Protein AF-A0A8T7HSD4-F1 (afdb_monomer_lite)

Sequence (105 aa):
MKTTTIILLATLVLLASCASKIPTDQAPPGEYATCSSDSDCIPQPGCHPVNCINSRFADRFKAPDACTMEYRCNAAYSAEDCMCQAGKCINRKTIEGDPSCEPTK

Secondary structure (DSSP, 8-state):
--SHHHHHHHHHHTTS-------TTS--TTGGGB-SSGGGEEEPSSSS---EEEGGGGGGS---S---S---TT---SGGGEEEETTEEEETHHHH--GGGS---

Structure (mmCIF, N/CA/C/O backbone):
data_AF-A0A8T7HSD4-F1
#
_entry.id   AF-A0A8T7HSD4-F1
#
loop_
_atom_site.group_PDB
_atom_site.id
_atom_site.type_symbol
_atom_site.label_atom_id
_atom_site.label_alt_id
_atom_site.label_comp_id
_atom_site.label_asym_id
_atom_site.label_entity_id
_atom_site.label_seq_id
_atom_site.pdbx_PDB_ins_code
_atom_site.Cartn_x
_atom_site.Cartn_y
_atom_site.Cartn_z
_atom_site.occupancy
_atom_site.B_iso_or_equiv
_atom_site.auth_seq_id
_atom_site.auth_comp_id
_atom_site.auth_asym_id
_atom_site.auth_atom_id
_atom_site.pdbx_PDB_model_num
ATOM 1 N N . MET A 1 1 ? -68.919 10.028 18.616 1.00 51.16 1 MET A N 1
ATOM 2 C CA . MET A 1 1 ? -67.577 10.656 18.553 1.00 51.16 1 MET A CA 1
ATOM 3 C C . MET A 1 1 ? -66.489 9.631 18.905 1.00 51.16 1 MET A C 1
ATOM 5 O O . MET A 1 1 ? -65.887 9.727 19.962 1.00 51.16 1 MET A O 1
ATOM 9 N N . LYS A 1 2 ? -66.285 8.591 18.081 1.00 54.12 2 LYS A N 1
ATOM 10 C CA . LYS A 1 2 ? -65.294 7.514 18.344 1.00 54.12 2 LYS A CA 1
ATOM 11 C C . LYS A 1 2 ? -64.536 7.047 17.092 1.00 54.12 2 LYS A C 1
ATOM 13 O O . LYS A 1 2 ? -63.552 6.333 17.203 1.00 54.12 2 LYS A O 1
ATOM 18 N N . THR A 1 3 ? -64.973 7.465 15.907 1.00 52.81 3 THR A N 1
ATOM 19 C CA . THR A 1 3 ? -64.422 7.042 14.614 1.00 52.81 3 THR A CA 1
ATOM 20 C C . THR A 1 3 ? -63.235 7.888 14.151 1.00 52.81 3 THR A C 1
ATOM 22 O O . THR A 1 3 ? -62.395 7.393 13.410 1.00 52.81 3 THR A O 1
ATOM 25 N N . THR A 1 4 ? -63.101 9.129 14.625 1.00 52.19 4 THR A N 1
ATOM 26 C CA . THR A 1 4 ? -62.036 10.047 14.184 1.00 52.19 4 THR A CA 1
ATOM 27 C C . THR A 1 4 ? -60.654 9.687 14.745 1.00 52.19 4 THR A C 1
ATOM 29 O O . THR A 1 4 ? -59.644 9.942 14.100 1.00 52.19 4 THR A O 1
ATOM 32 N N . THR A 1 5 ? -60.586 9.043 15.915 1.00 52.84 5 THR A N 1
ATOM 33 C CA . THR A 1 5 ? -59.318 8.700 16.589 1.00 52.84 5 THR A CA 1
ATOM 34 C C . THR A 1 5 ? -58.608 7.499 15.953 1.00 52.84 5 THR A C 1
ATOM 36 O O . THR A 1 5 ? -57.386 7.411 15.999 1.00 52.84 5 THR A O 1
ATOM 39 N N . ILE A 1 6 ? -59.353 6.589 15.316 1.00 52.84 6 ILE A N 1
ATOM 40 C CA . ILE A 1 6 ? -58.796 5.359 14.725 1.00 52.84 6 ILE A CA 1
ATOM 41 C C . ILE A 1 6 ? -58.061 5.663 13.408 1.00 52.84 6 ILE A C 1
ATOM 43 O O . ILE A 1 6 ? -57.038 5.050 13.111 1.00 52.84 6 ILE A O 1
ATOM 47 N N . ILE A 1 7 ? -58.531 6.662 12.653 1.00 52.75 7 ILE A N 1
ATOM 48 C CA . ILE A 1 7 ? -57.938 7.049 11.364 1.00 52.75 7 ILE A CA 1
ATOM 49 C C . ILE A 1 7 ? -56.563 7.711 11.568 1.00 52.75 7 ILE A C 1
ATOM 51 O O . ILE A 1 7 ? -55.644 7.439 10.800 1.00 52.75 7 ILE A O 1
ATOM 55 N N . LEU A 1 8 ? -56.381 8.493 12.644 1.00 51.41 8 LEU A N 1
ATOM 56 C CA . LEU A 1 8 ? -55.097 9.142 12.950 1.00 51.41 8 LEU A CA 1
ATOM 57 C C . LEU A 1 8 ? -53.986 8.147 13.335 1.00 51.41 8 LEU A C 1
ATOM 59 O O . LEU A 1 8 ? -52.822 8.373 13.003 1.00 51.41 8 LEU A O 1
ATOM 63 N N . LEU A 1 9 ? -54.323 7.041 14.011 1.00 51.28 9 LEU A N 1
ATOM 64 C CA . LEU A 1 9 ? -53.331 6.017 14.365 1.00 51.28 9 LEU A CA 1
ATOM 65 C C . LEU A 1 9 ? -52.885 5.197 13.148 1.00 51.28 9 LEU A C 1
ATOM 67 O O . LEU A 1 9 ? -51.704 4.873 13.040 1.00 51.28 9 LEU A O 1
ATOM 71 N N . ALA A 1 10 ? -53.791 4.903 12.212 1.00 51.72 10 ALA A N 1
ATOM 72 C CA . ALA A 1 10 ? -53.451 4.146 11.007 1.00 51.72 10 ALA A CA 1
ATOM 73 C C . ALA A 1 10 ? -52.464 4.908 10.102 1.00 51.72 10 ALA A C 1
ATOM 75 O O . ALA A 1 10 ? -51.558 4.306 9.530 1.00 51.72 10 ALA A O 1
ATOM 76 N N . THR A 1 11 ? -52.572 6.238 10.028 1.00 52.22 11 THR A N 1
ATOM 77 C CA . THR A 1 11 ? -51.653 7.075 9.239 1.00 52.22 11 THR A CA 1
ATOM 78 C C . THR A 1 11 ? -50.250 7.196 9.840 1.00 52.22 11 THR A C 1
ATOM 80 O O . THR A 1 11 ? -49.293 7.402 9.098 1.00 52.22 11 THR A O 1
ATOM 83 N N . LEU A 1 12 ? -50.093 7.028 11.159 1.00 50.59 12 LEU A N 1
ATOM 84 C CA . LEU A 1 12 ? -48.792 7.155 11.829 1.00 50.59 12 LEU A CA 1
ATOM 85 C C . LEU A 1 12 ? -47.911 5.899 11.673 1.00 50.59 12 LEU A C 1
ATOM 87 O O . LEU A 1 12 ? -46.689 5.997 11.712 1.00 50.59 12 LEU A O 1
ATOM 91 N N . VAL A 1 13 ? -48.518 4.725 11.466 1.00 52.81 13 VAL A N 1
ATOM 92 C CA . VAL A 1 13 ? -47.803 3.437 11.342 1.00 52.81 13 VAL A CA 1
ATOM 93 C C . VAL A 1 13 ? -47.250 3.210 9.924 1.00 52.81 13 VAL A C 1
ATOM 95 O O . VAL A 1 13 ? -46.242 2.530 9.757 1.00 52.81 13 VAL A O 1
ATOM 98 N N . LEU A 1 14 ? -47.845 3.829 8.899 1.00 49.75 14 LEU A N 1
ATOM 99 C CA . LEU A 1 14 ? -47.443 3.674 7.490 1.00 49.75 14 LEU A CA 1
ATOM 100 C C . LEU A 1 14 ? -46.206 4.496 7.074 1.00 49.75 14 LEU A C 1
ATOM 102 O O . LEU A 1 14 ? -45.666 4.270 5.995 1.00 49.75 14 LEU A O 1
ATOM 106 N N . LEU A 1 15 ? -45.720 5.415 7.915 1.00 50.97 15 LEU A N 1
ATOM 107 C CA . LEU A 1 15 ? -44.518 6.224 7.644 1.00 50.97 15 LEU A CA 1
ATOM 108 C C . LEU A 1 15 ? -43.209 5.571 8.131 1.00 50.97 15 LEU A C 1
ATOM 110 O O . LEU A 1 15 ? -42.130 6.097 7.871 1.00 50.97 15 LEU A O 1
ATOM 114 N N . ALA A 1 16 ? -43.276 4.423 8.813 1.00 54.88 16 ALA A N 1
ATOM 115 C CA . ALA A 1 16 ? -42.108 3.778 9.420 1.00 54.88 16 ALA A CA 1
ATOM 116 C C . ALA A 1 16 ? -41.370 2.775 8.504 1.00 54.88 16 ALA A C 1
ATOM 118 O O . ALA A 1 16 ? -40.381 2.181 8.926 1.00 54.88 16 ALA A O 1
ATOM 119 N N . SER A 1 17 ? -41.823 2.554 7.265 1.00 57.06 17 SER A N 1
ATOM 120 C CA . SER A 1 17 ? -41.324 1.442 6.430 1.00 57.06 17 SER A CA 1
ATOM 121 C C . SER A 1 17 ? -40.290 1.822 5.366 1.00 57.06 17 SER A C 1
ATOM 123 O O . SER A 1 17 ? -39.795 0.941 4.670 1.00 57.06 17 SER A O 1
ATOM 125 N N . CYS A 1 18 ? -39.900 3.092 5.259 1.00 57.81 18 CYS A N 1
ATOM 126 C CA . CYS A 1 18 ? -38.878 3.531 4.303 1.00 57.81 18 CYS A CA 1
ATOM 127 C C . CYS A 1 18 ? -37.520 3.759 4.983 1.00 57.81 18 CYS A C 1
ATOM 129 O O . CYS A 1 18 ? -36.876 4.782 4.772 1.00 57.81 18 CYS A O 1
ATOM 131 N N . ALA A 1 19 ? -37.062 2.814 5.806 1.00 63.31 19 ALA A N 1
ATOM 132 C CA . ALA A 1 19 ? -35.646 2.739 6.146 1.00 63.31 19 ALA A CA 1
ATOM 133 C C . ALA A 1 19 ? -34.920 2.104 4.953 1.00 63.31 19 ALA A C 1
ATOM 135 O O . ALA A 1 19 ? -34.713 0.890 4.904 1.00 63.31 19 ALA A O 1
ATOM 136 N N . SER A 1 20 ? -34.596 2.922 3.948 1.00 62.31 20 SER A N 1
ATOM 137 C CA . SER A 1 20 ? -33.706 2.524 2.860 1.00 62.31 20 SER A CA 1
ATOM 138 C C . SER A 1 20 ? -32.424 1.981 3.484 1.00 62.31 20 SER A C 1
ATOM 140 O O . SER A 1 20 ? -31.664 2.732 4.094 1.00 62.31 20 SER A O 1
ATOM 142 N N . LYS A 1 21 ? -32.189 0.670 3.367 1.00 55.66 21 LYS A N 1
ATOM 143 C CA . LYS A 1 21 ? -30.874 0.094 3.638 1.00 55.66 21 LYS A CA 1
ATOM 144 C C . LYS A 1 21 ? -29.925 0.735 2.635 1.00 55.66 21 LYS A C 1
ATOM 146 O O . LYS A 1 21 ? -29.915 0.351 1.469 1.00 55.66 21 LYS A O 1
ATOM 151 N N . ILE A 1 22 ? -29.192 1.756 3.071 1.00 57.34 22 ILE A N 1
ATOM 152 C CA . ILE A 1 22 ? -28.051 2.267 2.320 1.00 57.34 22 ILE A CA 1
ATOM 153 C C . ILE A 1 22 ? -27.156 1.043 2.102 1.00 57.34 22 ILE A C 1
ATOM 155 O O . ILE A 1 22 ? -26.858 0.363 3.089 1.00 57.34 22 ILE A O 1
ATOM 159 N N . PRO A 1 23 ? -26.791 0.696 0.857 1.00 52.81 23 PRO A N 1
ATOM 160 C CA . PRO A 1 23 ? -25.820 -0.357 0.618 1.00 52.81 23 PRO A CA 1
ATOM 161 C C . PRO A 1 23 ? -24.574 0.008 1.423 1.00 52.81 23 PRO A C 1
ATOM 163 O O . PRO A 1 23 ? -23.909 0.997 1.126 1.00 52.81 23 PRO A O 1
ATOM 166 N N . THR A 1 24 ? -24.283 -0.744 2.481 1.00 51.75 24 THR A N 1
ATOM 167 C CA . THR A 1 24 ? -23.138 -0.531 3.381 1.00 51.75 24 THR A CA 1
ATOM 168 C C . THR A 1 24 ? -21.816 -0.902 2.706 1.00 51.75 24 THR A C 1
ATOM 170 O O . THR A 1 24 ? -20.872 -1.327 3.362 1.00 51.75 24 THR A O 1
ATOM 173 N N . ASP A 1 25 ? -21.746 -0.785 1.381 1.00 54.38 25 ASP A N 1
ATOM 174 C CA . ASP A 1 25 ? -20.620 -1.247 0.583 1.00 54.38 25 ASP A CA 1
ATOM 175 C C . ASP A 1 25 ? -19.594 -0.154 0.270 1.00 54.38 25 ASP A C 1
ATOM 177 O O . ASP A 1 25 ? -18.620 -0.378 -0.446 1.00 54.38 25 ASP A O 1
ATOM 181 N N . GLN A 1 26 ? -19.756 1.020 0.867 1.00 47.97 26 GLN A N 1
ATOM 182 C CA . GLN A 1 26 ? -18.773 2.088 0.796 1.00 47.97 26 GLN A CA 1
ATOM 183 C C . GLN A 1 26 ? -18.349 2.418 2.221 1.00 47.97 26 GLN A C 1
ATOM 185 O O . GLN A 1 26 ? -19.041 3.153 2.925 1.00 47.97 26 GLN A O 1
ATOM 190 N N . ALA A 1 27 ? -17.232 1.827 2.657 1.00 59.81 27 ALA A N 1
ATOM 191 C CA . ALA A 1 27 ? -16.606 2.227 3.907 1.00 59.81 27 ALA A CA 1
ATOM 192 C C . ALA A 1 27 ? -16.290 3.734 3.818 1.00 59.81 27 ALA A C 1
ATOM 194 O O . ALA A 1 27 ? -15.841 4.196 2.756 1.00 59.81 27 ALA A O 1
ATOM 195 N N . PRO A 1 28 ? -16.558 4.516 4.877 1.00 58.50 28 PRO A N 1
ATOM 196 C CA . PRO A 1 28 ? -16.202 5.920 4.950 1.00 58.50 28 PRO A CA 1
ATOM 197 C C . PRO A 1 28 ? -14.770 6.194 4.460 1.00 58.50 28 PRO A C 1
ATOM 199 O O . PRO A 1 28 ? -13.865 5.387 4.704 1.00 58.50 28 PRO A O 1
ATOM 202 N N . PRO A 1 29 ? -14.530 7.339 3.794 1.00 55.97 29 PRO A N 1
ATOM 203 C CA . PRO A 1 29 ? -13.194 7.737 3.365 1.00 55.97 29 PRO A CA 1
ATOM 204 C C . PRO A 1 29 ? -12.210 7.684 4.544 1.00 55.97 29 PRO A C 1
ATOM 206 O O . PRO A 1 29 ? -12.319 8.466 5.486 1.00 55.97 29 PRO A O 1
ATOM 209 N N . GLY A 1 30 ? -11.262 6.744 4.501 1.00 67.94 30 GLY A N 1
ATOM 210 C CA . GLY A 1 30 ? -10.236 6.551 5.534 1.00 67.94 30 GLY A CA 1
ATOM 211 C C . GLY A 1 30 ? -10.316 5.236 6.315 1.00 67.94 30 GLY A C 1
ATOM 212 O O . GLY A 1 30 ? -9.303 4.845 6.895 1.00 67.94 30 GLY A O 1
ATOM 213 N N . GLU A 1 31 ? -11.440 4.511 6.284 1.00 81.19 31 GLU A N 1
ATOM 214 C CA . GLU A 1 31 ? -11.541 3.200 6.955 1.00 81.19 31 GLU A CA 1
ATOM 215 C C . GLU A 1 31 ? -10.669 2.133 6.292 1.00 81.19 31 GLU A C 1
ATOM 217 O O . GLU A 1 31 ? -10.081 1.296 6.975 1.00 81.19 31 GLU A O 1
ATOM 222 N N . TYR A 1 32 ? -10.494 2.217 4.970 1.00 90.50 32 TYR A N 1
ATOM 223 C CA . TYR A 1 32 ? -9.643 1.290 4.223 1.00 90.50 32 TYR A CA 1
ATOM 224 C C . TYR A 1 32 ? -8.186 1.297 4.686 1.00 90.50 32 TYR A C 1
ATOM 226 O O . TYR A 1 32 ? -7.465 0.358 4.382 1.00 90.50 32 TYR A O 1
ATOM 234 N N . ALA A 1 33 ? -7.741 2.331 5.402 1.00 92.44 33 ALA A N 1
ATOM 235 C CA . ALA A 1 33 ? -6.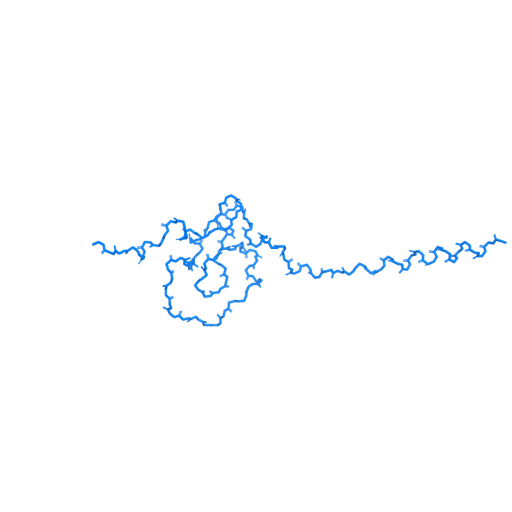382 2.424 5.912 1.00 92.44 33 ALA A CA 1
ATOM 236 C C . ALA A 1 33 ? -6.268 2.055 7.398 1.00 92.44 33 ALA A C 1
ATOM 238 O O . ALA A 1 33 ? -5.157 2.020 7.898 1.00 92.44 33 ALA A O 1
ATOM 239 N N . THR A 1 34 ? -7.348 1.815 8.148 1.00 96.25 34 THR A N 1
ATOM 240 C CA . THR A 1 34 ? -7.237 1.549 9.596 1.00 96.25 34 THR A CA 1
ATOM 241 C C . THR A 1 34 ? -6.616 0.179 9.874 1.00 96.25 34 THR A C 1
ATOM 243 O O . THR A 1 34 ? -7.004 -0.796 9.247 1.00 96.25 34 THR A O 1
ATOM 246 N N . CYS A 1 35 ? -5.701 0.060 10.835 1.00 97.31 35 CYS A N 1
ATOM 247 C CA . CYS A 1 35 ? -5.019 -1.199 11.169 1.00 97.31 35 CYS A CA 1
ATOM 248 C C . CYS A 1 35 ? -4.746 -1.339 12.670 1.00 97.31 35 CYS A C 1
ATOM 250 O O . CYS A 1 35 ? -4.817 -0.364 13.420 1.00 97.31 35 CYS A O 1
ATOM 252 N N . SER A 1 36 ? -4.435 -2.560 13.110 1.00 97.94 36 SER A N 1
ATOM 253 C CA . SER A 1 36 ? -3.972 -2.857 14.475 1.00 97.94 36 SER A CA 1
ATOM 254 C C . SER A 1 36 ? -2.532 -3.384 14.509 1.00 97.94 36 SER A C 1
ATOM 256 O O . SER A 1 36 ? -1.873 -3.290 15.540 1.00 97.94 36 SER A O 1
ATOM 258 N N . SER A 1 37 ? -2.047 -3.934 13.398 1.00 98.12 37 SER A N 1
ATOM 259 C CA . SER A 1 37 ? -0.732 -4.558 13.250 1.00 98.12 37 SER A CA 1
ATOM 260 C C . SER A 1 37 ? -0.232 -4.446 11.809 1.00 98.12 37 SER A C 1
ATOM 262 O O . SER A 1 37 ? -1.039 -4.283 10.894 1.00 98.12 37 SER A O 1
ATOM 264 N N . ASP A 1 38 ? 1.078 -4.583 11.586 1.00 98.19 38 ASP A N 1
ATOM 265 C CA . ASP A 1 38 ? 1.664 -4.594 10.234 1.00 98.19 38 ASP A CA 1
ATOM 266 C C . ASP A 1 38 ? 1.033 -5.676 9.347 1.00 98.19 38 ASP A C 1
ATOM 268 O O . ASP A 1 38 ? 0.750 -5.425 8.182 1.00 98.19 38 ASP A O 1
ATOM 272 N N . SER A 1 39 ? 0.693 -6.837 9.922 1.00 97.88 39 SER A N 1
ATOM 273 C CA . SER A 1 39 ? 0.005 -7.929 9.219 1.00 97.88 39 SER A CA 1
ATOM 274 C C . SER A 1 39 ? -1.403 -7.587 8.727 1.00 97.88 39 SER A C 1
ATOM 276 O O . SER A 1 39 ? -1.941 -8.308 7.889 1.00 97.88 39 SER A O 1
ATOM 278 N N . ASP A 1 40 ? -2.020 -6.512 9.226 1.00 97.94 40 ASP A N 1
ATOM 279 C CA . ASP A 1 40 ? -3.285 -6.041 8.667 1.00 97.94 40 ASP A CA 1
ATOM 280 C C . ASP A 1 40 ? -3.076 -5.320 7.330 1.00 97.94 40 ASP A C 1
ATOM 282 O O . ASP A 1 40 ? -4.036 -5.204 6.573 1.00 97.94 40 ASP A O 1
ATOM 286 N N . CYS A 1 41 ? -1.872 -4.825 7.034 1.00 98.19 41 CYS A N 1
ATOM 287 C CA . CYS A 1 41 ? -1.613 -3.922 5.921 1.00 98.19 41 CYS A CA 1
ATOM 288 C C . CYS A 1 41 ? -1.038 -4.638 4.697 1.00 98.19 41 CYS A C 1
ATOM 290 O O . CYS A 1 41 ? -0.076 -5.392 4.783 1.00 98.19 41 CYS A O 1
ATOM 292 N N . ILE A 1 42 ? -1.610 -4.345 3.534 1.00 97.88 42 ILE A N 1
ATOM 293 C CA . ILE A 1 42 ? -1.155 -4.833 2.229 1.00 97.88 42 ILE A CA 1
ATOM 294 C C . ILE A 1 42 ? -1.093 -3.671 1.233 1.00 97.88 42 ILE A C 1
ATOM 296 O O . ILE A 1 42 ? -1.763 -2.650 1.443 1.00 97.88 42 ILE A O 1
ATOM 300 N N . PRO A 1 43 ? -0.352 -3.804 0.121 1.00 97.31 43 PRO A N 1
ATOM 301 C CA . PRO A 1 43 ? -0.454 -2.854 -0.973 1.00 97.31 43 PRO A CA 1
ATOM 302 C C . PRO A 1 43 ? -1.890 -2.767 -1.481 1.00 97.31 43 PRO A C 1
ATOM 304 O O . PRO A 1 43 ? -2.579 -3.783 -1.602 1.00 97.31 43 PRO A O 1
ATOM 307 N N . GLN A 1 44 ? -2.348 -1.559 -1.805 1.00 96.19 44 GLN A N 1
ATOM 308 C CA . GLN A 1 44 ? -3.636 -1.395 -2.468 1.00 96.19 44 GLN A CA 1
ATOM 309 C C . GLN A 1 44 ? -3.619 -2.172 -3.798 1.00 96.19 44 GLN A C 1
ATOM 311 O O . GLN A 1 44 ? -2.746 -1.900 -4.623 1.00 96.19 44 GLN A O 1
ATOM 316 N N . PRO A 1 45 ? -4.561 -3.098 -4.056 1.00 94.94 45 PRO A N 1
ATOM 317 C CA . PRO A 1 45 ? -4.586 -3.840 -5.313 1.00 94.94 45 PRO A CA 1
ATOM 318 C C . PRO A 1 45 ? -4.594 -2.903 -6.530 1.00 94.94 45 PRO A C 1
ATOM 320 O O . PRO A 1 45 ? -5.440 -2.012 -6.638 1.00 94.94 45 PRO A O 1
ATOM 323 N N . GLY A 1 46 ? -3.630 -3.084 -7.435 1.00 93.50 46 GLY A N 1
ATOM 324 C CA . GLY A 1 46 ? -3.403 -2.209 -8.585 1.00 93.50 46 GLY A CA 1
ATOM 325 C C . GLY A 1 46 ? -1.982 -2.332 -9.143 1.00 93.50 46 GLY A C 1
ATOM 326 O O . GLY A 1 46 ? -1.191 -3.148 -8.676 1.00 93.50 46 GLY A O 1
ATOM 327 N N . CYS A 1 47 ? -1.650 -1.509 -10.140 1.00 92.00 47 CYS A N 1
ATOM 328 C CA . CYS A 1 47 ? -0.292 -1.431 -10.684 1.00 92.00 47 CYS A CA 1
ATOM 329 C C . CYS A 1 47 ? 0.543 -0.404 -9.920 1.00 92.00 47 CYS A C 1
ATOM 331 O O . CYS A 1 47 ? 0.124 0.747 -9.792 1.00 92.00 47 CYS 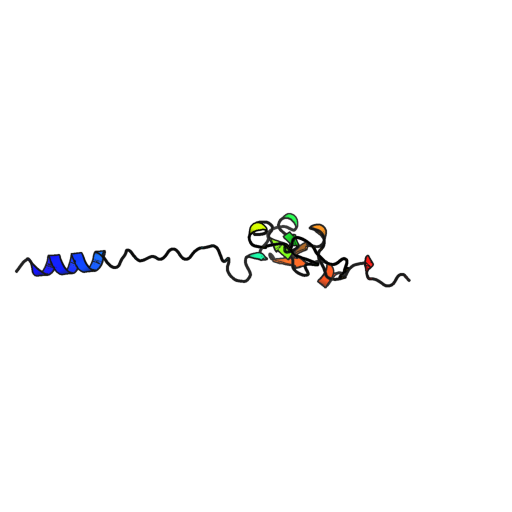A O 1
ATOM 333 N N . HIS A 1 48 ? 1.739 -0.803 -9.483 1.00 92.81 48 HIS A N 1
ATOM 334 C CA . HIS A 1 48 ? 2.715 0.060 -8.800 1.00 92.81 48 HIS A CA 1
ATOM 335 C C . HIS A 1 48 ? 2.081 0.886 -7.661 1.00 92.81 48 HIS A C 1
ATOM 337 O O . HIS A 1 48 ? 2.157 2.121 -7.672 1.00 92.81 48 HIS A O 1
ATOM 343 N N . PRO A 1 49 ? 1.377 0.238 -6.715 1.00 94.38 49 PRO A N 1
ATOM 344 C CA . PRO A 1 49 ? 0.551 0.955 -5.760 1.00 94.38 49 PRO A CA 1
ATOM 345 C C . PRO A 1 49 ? 1.421 1.758 -4.798 1.00 94.38 49 PRO A C 1
ATOM 347 O O . PRO A 1 49 ? 2.330 1.240 -4.166 1.00 94.38 49 PRO A O 1
ATOM 350 N N . VAL A 1 50 ? 1.124 3.047 -4.667 1.00 95.06 50 VAL A N 1
ATOM 351 C CA . VAL A 1 50 ? 1.822 3.941 -3.725 1.00 95.06 50 VAL A CA 1
ATOM 352 C C . VAL A 1 50 ? 1.135 4.003 -2.359 1.00 95.06 50 VAL A C 1
ATOM 354 O O . VAL A 1 50 ? 1.674 4.596 -1.427 1.00 95.06 50 VAL A O 1
ATOM 357 N N . ASN A 1 51 ? -0.035 3.372 -2.236 1.00 95.75 51 ASN A N 1
ATOM 358 C CA . ASN A 1 51 ? -0.857 3.343 -1.033 1.00 95.75 51 ASN A CA 1
ATOM 359 C C . ASN A 1 51 ? -0.928 1.926 -0.460 1.00 95.75 51 ASN A C 1
ATOM 361 O O . ASN A 1 51 ? -0.959 0.947 -1.208 1.00 95.75 51 ASN A O 1
ATOM 365 N N . CYS A 1 52 ? -1.054 1.845 0.862 1.00 97.19 52 CYS A N 1
ATOM 366 C CA . CYS A 1 52 ? -1.349 0.617 1.589 1.00 97.19 52 CYS A CA 1
ATOM 367 C C . CYS A 1 52 ? -2.765 0.680 2.165 1.00 97.19 52 CYS A C 1
ATOM 369 O O . CYS A 1 52 ? -3.237 1.748 2.560 1.00 97.19 52 CYS A O 1
ATOM 371 N N . ILE A 1 53 ? -3.429 -0.468 2.231 1.00 97.31 53 ILE A N 1
ATOM 372 C CA . ILE A 1 53 ? -4.773 -0.630 2.789 1.00 97.31 53 ILE A CA 1
ATOM 373 C C . ILE A 1 53 ? -4.785 -1.769 3.803 1.00 97.31 53 ILE A C 1
ATOM 375 O O . ILE A 1 53 ? -3.887 -2.608 3.825 1.00 97.31 53 ILE A O 1
ATOM 379 N N . ASN A 1 54 ? -5.837 -1.837 4.605 1.00 97.31 54 ASN A N 1
ATOM 380 C CA . ASN A 1 54 ? -6.135 -3.002 5.409 1.00 97.31 54 ASN A CA 1
ATOM 381 C C . ASN A 1 54 ? -6.636 -4.141 4.506 1.00 97.31 54 ASN A C 1
ATOM 383 O O . ASN A 1 54 ? -7.569 -3.971 3.716 1.00 97.31 54 ASN A O 1
ATOM 387 N N . SER A 1 55 ? -6.024 -5.312 4.652 1.00 96.62 55 SER A N 1
ATOM 388 C CA . SER A 1 55 ? -6.293 -6.542 3.902 1.00 96.62 55 SER A CA 1
ATOM 389 C C . SER A 1 55 ? -7.756 -6.980 3.918 1.00 96.62 55 SER A C 1
ATOM 391 O O . SER A 1 55 ? -8.222 -7.577 2.950 1.00 96.62 55 SER A O 1
ATOM 393 N N . ARG A 1 56 ? -8.517 -6.620 4.958 1.00 96.00 56 ARG A N 1
ATOM 394 C CA . ARG A 1 56 ? -9.961 -6.898 5.068 1.00 96.00 56 ARG A CA 1
ATOM 395 C C . ARG A 1 56 ? -10.793 -6.242 3.968 1.00 96.00 56 ARG A C 1
ATOM 397 O O . ARG A 1 56 ? -11.934 -6.641 3.774 1.00 96.00 56 ARG A O 1
ATOM 404 N N . PHE A 1 57 ? -10.241 -5.241 3.287 1.00 95.06 57 PHE A N 1
ATOM 405 C CA . PHE A 1 57 ? -10.904 -4.521 2.2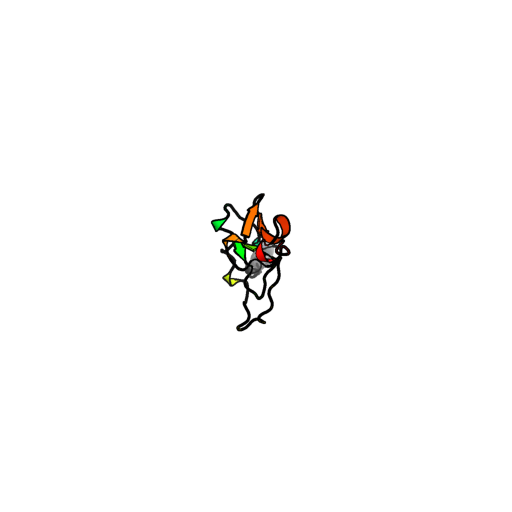05 1.00 95.06 57 PHE A CA 1
ATOM 406 C C . PHE A 1 57 ? -10.288 -4.804 0.834 1.00 95.06 57 PHE A C 1
ATOM 408 O O . PHE A 1 57 ? -10.598 -4.092 -0.117 1.00 95.06 57 PHE A O 1
ATOM 415 N N . ALA A 1 58 ? -9.404 -5.799 0.703 1.00 93.19 58 ALA A N 1
ATOM 416 C CA . ALA A 1 58 ? -8.738 -6.110 -0.564 1.00 93.19 58 ALA A CA 1
ATOM 417 C C . ALA A 1 58 ? -9.733 -6.385 -1.707 1.00 93.19 58 ALA A C 1
ATOM 419 O O . ALA A 1 58 ? -9.521 -5.951 -2.837 1.00 93.19 58 ALA A O 1
ATOM 420 N N . ASP A 1 59 ? -10.845 -7.048 -1.392 1.00 92.81 59 ASP A N 1
ATOM 421 C CA . ASP A 1 59 ? -11.934 -7.398 -2.310 1.00 92.81 59 ASP A CA 1
ATOM 422 C C . ASP A 1 59 ? -12.702 -6.184 -2.862 1.00 92.81 59 ASP A C 1
ATOM 424 O O . ASP A 1 59 ? -13.379 -6.286 -3.887 1.00 92.81 59 ASP A O 1
ATOM 428 N N . ARG A 1 60 ? -12.565 -5.015 -2.226 1.00 90.81 60 ARG A N 1
ATOM 429 C CA . ARG A 1 60 ? -13.155 -3.740 -2.668 1.00 90.81 60 ARG A CA 1
ATOM 430 C C . ARG A 1 60 ? -12.401 -3.112 -3.837 1.00 90.81 60 ARG A C 1
ATOM 432 O O . ARG A 1 60 ? -12.910 -2.176 -4.453 1.00 90.81 60 ARG A O 1
ATOM 439 N N . PHE A 1 61 ? -11.191 -3.585 -4.129 1.00 90.69 61 PHE A N 1
ATOM 440 C CA . PHE A 1 61 ? -10.323 -3.019 -5.154 1.00 90.69 61 PHE A CA 1
ATOM 441 C C . PHE A 1 61 ? -10.170 -3.998 -6.313 1.00 90.69 61 PHE A C 1
ATOM 443 O O . PHE A 1 61 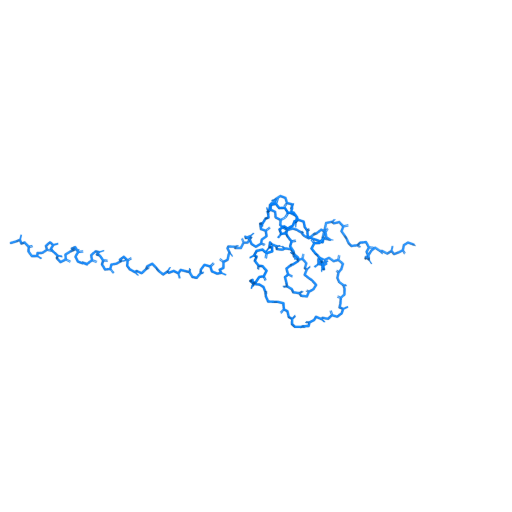? -9.898 -5.182 -6.133 1.00 90.69 61 PHE A O 1
ATOM 450 N N . LYS A 1 62 ? -10.311 -3.485 -7.535 1.00 89.38 62 LYS A N 1
ATOM 451 C CA . LYS A 1 62 ? -10.080 -4.265 -8.748 1.00 89.38 62 LYS A CA 1
ATOM 452 C C . LYS A 1 62 ? -8.660 -4.022 -9.247 1.00 89.38 62 LYS A C 1
ATOM 454 O O . LYS A 1 62 ? -8.352 -2.924 -9.709 1.00 89.38 62 LYS A O 1
ATOM 459 N N . ALA A 1 63 ? -7.825 -5.055 -9.194 1.00 88.88 63 ALA A N 1
ATOM 460 C CA . ALA A 1 63 ? -6.555 -5.052 -9.908 1.00 88.88 63 ALA A CA 1
ATOM 461 C C . ALA A 1 63 ? -6.803 -5.214 -11.425 1.00 88.88 63 ALA A C 1
ATOM 463 O O . ALA A 1 63 ? -7.730 -5.929 -11.818 1.00 88.88 63 ALA A O 1
ATOM 464 N N . PRO A 1 64 ? -6.024 -4.543 -12.287 1.00 89.06 64 PRO A N 1
ATOM 465 C CA . PRO A 1 64 ? -6.056 -4.794 -13.724 1.00 89.06 64 PRO A CA 1
ATOM 466 C C . PRO A 1 64 ? -5.402 -6.142 -14.061 1.00 89.06 64 PRO A C 1
ATOM 468 O O . PRO A 1 64 ? -4.530 -6.612 -13.335 1.00 89.06 64 PRO A O 1
ATOM 471 N N . ASP A 1 65 ? -5.783 -6.730 -15.197 1.00 92.38 65 ASP A N 1
ATOM 472 C CA . ASP A 1 65 ? -5.265 -8.036 -15.639 1.00 92.38 65 ASP A CA 1
ATOM 473 C C . ASP A 1 65 ? -3.781 -7.988 -16.050 1.00 92.38 65 ASP A C 1
ATOM 475 O O . ASP A 1 65 ? -3.105 -9.013 -16.096 1.00 92.38 65 ASP A O 1
ATOM 479 N N . ALA A 1 66 ? -3.268 -6.794 -16.363 1.00 92.00 66 ALA A N 1
ATOM 480 C CA . ALA A 1 66 ? -1.880 -6.567 -16.734 1.00 92.00 66 ALA A CA 1
ATOM 481 C C . ALA A 1 66 ? -1.403 -5.177 -16.292 1.00 92.00 66 ALA A C 1
ATOM 483 O O . ALA A 1 66 ? -2.173 -4.214 -16.272 1.00 92.00 66 ALA A O 1
ATOM 484 N N . CYS A 1 67 ? -0.106 -5.083 -16.001 1.00 89.38 67 CYS A N 1
ATOM 485 C CA . CYS A 1 67 ? 0.604 -3.845 -15.691 1.00 89.38 67 CYS A CA 1
ATOM 486 C C . CYS A 1 67 ? 1.777 -3.654 -16.655 1.00 89.38 67 CYS A C 1
ATOM 488 O O . CYS A 1 67 ? 2.266 -4.610 -17.261 1.00 89.38 67 CYS A O 1
ATOM 490 N N . THR A 1 68 ? 2.244 -2.416 -16.796 1.00 90.88 68 THR A N 1
ATOM 491 C CA . THR A 1 68 ? 3.514 -2.143 -17.473 1.00 90.88 68 THR A CA 1
ATOM 492 C C . THR A 1 68 ? 4.676 -2.705 -16.648 1.00 90.88 68 THR A C 1
ATOM 494 O O . THR A 1 68 ? 4.571 -2.889 -15.438 1.00 90.88 68 THR A O 1
ATOM 497 N N . MET A 1 69 ? 5.822 -2.946 -17.290 1.00 89.75 69 MET A N 1
ATOM 498 C CA . MET A 1 69 ? 7.061 -3.362 -16.606 1.00 89.75 69 MET A CA 1
ATOM 499 C C . MET A 1 69 ? 7.781 -2.184 -15.922 1.00 89.75 69 MET A C 1
ATOM 501 O O . MET A 1 69 ? 8.991 -2.223 -15.716 1.00 89.75 69 MET A O 1
ATOM 505 N N . GLU A 1 70 ? 7.063 -1.096 -15.639 1.00 91.25 70 GLU A N 1
ATOM 506 C CA . GLU A 1 70 ? 7.626 0.084 -14.989 1.00 91.25 70 GLU A CA 1
ATOM 507 C C . GLU A 1 70 ? 7.996 -0.254 -13.538 1.00 91.25 70 GLU A C 1
ATOM 509 O O . GLU A 1 70 ? 7.258 -0.950 -12.847 1.00 91.25 70 GLU A O 1
ATOM 514 N N . TYR A 1 71 ? 9.120 0.259 -13.046 1.00 91.25 71 TYR A N 1
ATOM 515 C CA . TYR A 1 71 ? 9.463 0.161 -11.632 1.00 91.25 71 TYR A CA 1
ATOM 516 C C . TYR A 1 71 ? 9.499 1.552 -11.000 1.00 91.25 71 TYR A C 1
ATOM 518 O O . TYR A 1 71 ? 10.256 2.427 -11.414 1.00 91.25 71 TYR A O 1
ATOM 526 N N . ARG A 1 72 ? 8.648 1.747 -9.991 1.00 92.19 72 ARG A N 1
ATOM 527 C CA . ARG A 1 72 ? 8.547 2.958 -9.169 1.00 92.19 72 ARG A CA 1
ATOM 528 C C . ARG A 1 72 ? 9.134 2.750 -7.780 1.00 92.19 72 ARG A C 1
ATOM 530 O O . ARG A 1 72 ? 8.682 1.874 -7.051 1.00 92.19 72 ARG A O 1
ATOM 537 N N . CYS A 1 73 ? 10.055 3.629 -7.401 1.00 93.00 73 CYS A N 1
ATOM 538 C CA . CYS A 1 73 ? 10.773 3.614 -6.123 1.00 93.00 73 CYS A CA 1
ATOM 539 C C . CYS A 1 73 ? 9.901 3.835 -4.885 1.00 93.00 73 CYS A C 1
ATOM 541 O O . CYS A 1 73 ? 10.312 3.556 -3.770 1.00 93.00 73 CYS A O 1
ATOM 543 N N . ASN A 1 74 ? 8.712 4.398 -5.065 1.00 94.00 74 ASN A N 1
ATOM 544 C CA . ASN A 1 74 ? 7.777 4.680 -3.985 1.00 94.00 74 ASN A CA 1
ATOM 545 C C . ASN A 1 74 ? 6.570 3.735 -3.996 1.00 94.00 74 ASN A C 1
ATOM 547 O O . ASN A 1 74 ? 5.601 3.998 -3.287 1.00 94.00 74 ASN A O 1
ATOM 551 N N . ALA A 1 75 ? 6.582 2.683 -4.816 1.00 95.44 75 ALA A N 1
ATOM 552 C CA . ALA A 1 75 ? 5.511 1.699 -4.834 1.00 95.44 75 ALA A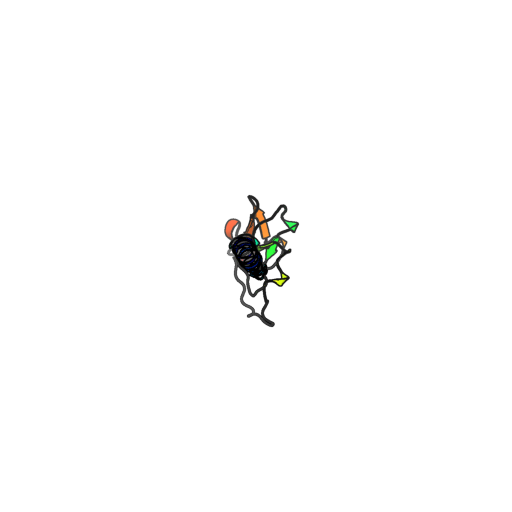 CA 1
ATOM 553 C C . ALA A 1 75 ? 5.751 0.607 -3.782 1.00 95.44 75 ALA A C 1
ATOM 555 O O . ALA A 1 75 ? 6.876 0.156 -3.587 1.00 95.44 75 ALA A O 1
ATOM 556 N N . ALA A 1 76 ? 4.673 0.180 -3.132 1.00 96.44 76 ALA A N 1
ATOM 557 C CA . ALA A 1 76 ? 4.631 -0.981 -2.261 1.00 96.44 76 ALA A CA 1
ATOM 558 C C . ALA A 1 76 ? 4.347 -2.224 -3.118 1.00 96.44 76 ALA A C 1
ATOM 560 O O . ALA A 1 76 ? 3.217 -2.446 -3.544 1.00 96.44 76 ALA A O 1
ATOM 561 N N . TYR A 1 77 ? 5.362 -3.024 -3.429 1.00 94.25 77 TYR A N 1
ATOM 562 C CA . TYR A 1 77 ? 5.184 -4.229 -4.253 1.00 94.25 77 TYR A CA 1
ATOM 563 C C . TYR A 1 77 ? 4.815 -5.458 -3.426 1.00 94.25 77 TYR A C 1
ATOM 565 O O . TYR A 1 77 ? 4.342 -6.453 -3.976 1.00 94.25 77 TYR A O 1
ATOM 573 N N . SER A 1 78 ? 5.037 -5.387 -2.118 1.00 95.50 78 SER A N 1
ATOM 574 C CA . SER A 1 78 ? 4.912 -6.501 -1.189 1.00 95.50 78 SER A CA 1
ATOM 575 C C . SER A 1 78 ? 4.258 -6.064 0.125 1.00 95.50 78 SER A C 1
ATOM 577 O O . SER A 1 78 ? 4.134 -4.870 0.404 1.00 95.50 78 SER A O 1
ATOM 579 N N . ALA A 1 79 ? 3.801 -7.024 0.932 1.00 96.88 79 ALA A N 1
ATOM 580 C CA . ALA A 1 79 ? 3.202 -6.725 2.235 1.00 96.88 79 ALA A CA 1
ATOM 581 C C . ALA A 1 79 ? 4.218 -6.076 3.187 1.00 96.88 79 ALA A C 1
ATOM 583 O O . ALA A 1 79 ? 3.859 -5.227 3.995 1.00 96.88 79 ALA A O 1
ATOM 584 N N . GLU A 1 80 ? 5.494 -6.416 3.032 1.00 96.56 80 GLU A N 1
ATOM 585 C CA . GLU A 1 80 ? 6.621 -5.896 3.801 1.00 96.56 80 GLU A CA 1
ATOM 586 C C . GLU A 1 80 ? 6.863 -4.394 3.557 1.00 96.56 80 GLU A C 1
ATOM 588 O O . GLU A 1 80 ? 7.392 -3.690 4.424 1.00 96.56 80 GLU A O 1
ATOM 593 N N . ASP A 1 81 ? 6.425 -3.885 2.402 1.00 97.12 81 ASP A N 1
ATOM 594 C CA . ASP A 1 81 ? 6.465 -2.459 2.068 1.00 97.12 81 ASP A CA 1
ATOM 595 C C . ASP A 1 81 ? 5.345 -1.663 2.756 1.00 97.12 81 ASP A C 1
ATOM 597 O O . ASP A 1 81 ? 5.314 -0.435 2.668 1.00 97.12 81 ASP A O 1
ATOM 601 N N . CYS A 1 82 ? 4.427 -2.333 3.452 1.00 97.81 82 CYS A N 1
ATOM 602 C CA . CYS A 1 82 ? 3.346 -1.719 4.205 1.00 97.81 82 CYS A CA 1
ATOM 603 C C . CYS A 1 82 ? 3.544 -1.924 5.711 1.00 97.81 82 CYS A C 1
ATOM 605 O O . CYS A 1 82 ? 3.993 -2.971 6.167 1.00 97.81 82 CYS A O 1
ATOM 607 N N . MET A 1 83 ? 3.196 -0.917 6.511 1.00 97.69 83 MET A N 1
ATOM 608 C CA . MET A 1 83 ? 3.229 -1.031 7.973 1.00 97.69 83 MET A CA 1
ATOM 609 C C . MET A 1 83 ? 2.045 -0.328 8.619 1.00 97.69 83 MET A C 1
ATOM 611 O O . MET A 1 83 ? 1.470 0.601 8.044 1.00 97.69 83 MET A O 1
ATOM 615 N N . CYS A 1 84 ? 1.713 -0.741 9.835 1.00 97.94 84 CYS A N 1
ATOM 616 C CA . CYS A 1 84 ? 0.707 -0.096 10.651 1.00 97.94 84 CYS A CA 1
ATOM 617 C C . CYS A 1 84 ? 1.355 0.944 11.565 1.00 97.94 84 CYS A C 1
ATOM 619 O O . CYS A 1 84 ? 1.935 0.625 12.602 1.00 97.94 84 CYS A O 1
ATOM 621 N N . GLN A 1 85 ? 1.217 2.217 11.207 1.00 96.94 85 GLN A N 1
ATOM 622 C CA . GLN A 1 85 ? 1.745 3.327 11.991 1.00 96.94 85 GLN A CA 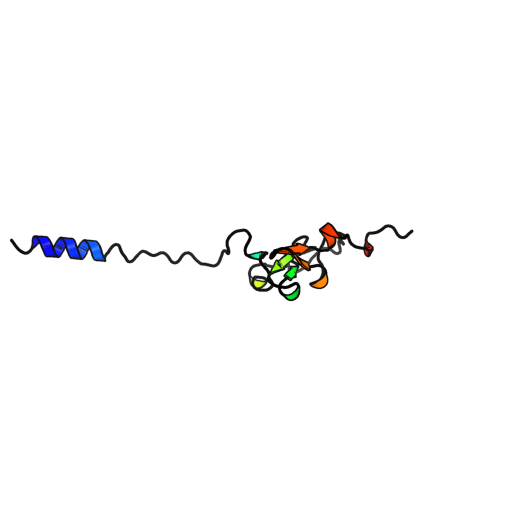1
ATOM 623 C C . GLN A 1 85 ? 0.608 4.233 12.453 1.00 96.94 85 GLN A C 1
ATOM 625 O O . GLN A 1 85 ? -0.205 4.696 11.657 1.00 96.94 85 GLN A O 1
ATOM 630 N N . ALA A 1 86 ? 0.541 4.481 13.765 1.00 95.75 86 ALA A N 1
ATOM 631 C CA . ALA A 1 86 ? -0.517 5.285 14.383 1.00 95.75 86 ALA A CA 1
ATOM 632 C C . ALA A 1 86 ? -1.942 4.821 13.995 1.00 95.75 86 ALA A C 1
ATOM 634 O O . ALA A 1 86 ? -2.832 5.637 13.750 1.00 95.75 86 ALA A O 1
ATOM 635 N N . GLY A 1 87 ? -2.144 3.499 13.910 1.00 96.31 87 GLY A N 1
ATOM 636 C CA . GLY A 1 87 ? -3.421 2.882 13.539 1.00 96.31 87 GLY A CA 1
ATOM 637 C C . GLY A 1 87 ? -3.787 3.021 12.060 1.00 96.31 87 GLY A C 1
ATOM 638 O O . GLY A 1 87 ? -4.944 2.792 11.704 1.00 96.31 87 GLY A O 1
ATOM 639 N N . LYS A 1 88 ? -2.835 3.411 11.200 1.00 97.00 88 LYS A N 1
ATOM 640 C CA . LYS A 1 88 ? -3.027 3.548 9.754 1.00 97.00 88 LYS A CA 1
ATOM 641 C C . LYS A 1 88 ? -1.993 2.757 8.958 1.00 97.00 88 LYS A C 1
ATOM 643 O O . LYS A 1 88 ? -0.807 2.791 9.270 1.00 97.00 88 LYS A O 1
ATOM 648 N N . CYS A 1 89 ? -2.443 2.094 7.901 1.00 97.75 89 CYS A N 1
ATOM 649 C CA . CYS A 1 89 ? -1.592 1.479 6.905 1.00 97.75 89 CYS A CA 1
ATOM 650 C C . CYS A 1 89 ? -0.883 2.568 6.114 1.00 97.75 89 CYS A C 1
ATOM 652 O O . CYS A 1 89 ? -1.514 3.434 5.502 1.00 97.75 89 CYS A O 1
ATOM 654 N N . ILE A 1 90 ? 0.439 2.509 6.137 1.00 96.62 90 ILE A N 1
ATOM 655 C CA . ILE A 1 90 ? 1.322 3.432 5.441 1.00 96.62 90 ILE A CA 1
ATOM 656 C C . ILE A 1 90 ? 2.319 2.645 4.596 1.00 96.62 90 ILE A C 1
ATOM 658 O O . ILE A 1 90 ? 2.675 1.514 4.919 1.00 96.62 90 ILE A O 1
ATOM 662 N N . ASN A 1 91 ? 2.770 3.265 3.514 1.00 96.81 91 ASN A N 1
ATOM 663 C CA . ASN A 1 91 ? 3.801 2.720 2.648 1.00 96.81 91 ASN A CA 1
ATOM 664 C C . ASN A 1 91 ? 5.180 3.080 3.210 1.00 96.81 91 ASN A C 1
ATOM 666 O O . ASN A 1 91 ? 5.538 4.253 3.292 1.00 96.81 91 ASN A O 1
ATOM 670 N N . ARG A 1 92 ? 5.961 2.073 3.590 1.00 95.62 92 ARG A N 1
ATOM 671 C CA . ARG A 1 92 ? 7.308 2.220 4.145 1.00 95.62 92 ARG A CA 1
ATOM 672 C C . ARG A 1 92 ? 8.249 2.930 3.171 1.00 95.62 92 ARG A C 1
ATOM 674 O O . ARG A 1 92 ? 9.031 3.780 3.591 1.00 95.62 92 ARG A O 1
ATOM 681 N N . LYS A 1 93 ? 8.115 2.673 1.866 1.00 93.19 93 LYS A N 1
ATOM 682 C CA . LYS A 1 93 ? 8.980 3.231 0.810 1.00 93.19 93 LYS A CA 1
ATOM 683 C C . LYS A 1 93 ? 8.825 4.740 0.625 1.00 93.19 93 LYS A C 1
ATOM 685 O O . LYS A 1 93 ? 9.742 5.379 0.123 1.00 93.19 93 LYS A O 1
ATOM 690 N N . THR A 1 94 ? 7.705 5.340 1.039 1.00 88.88 94 THR A N 1
ATOM 691 C CA . THR A 1 94 ? 7.535 6.807 0.973 1.00 88.88 94 THR A CA 1
ATOM 692 C C . THR A 1 94 ? 8.236 7.542 2.113 1.00 88.88 94 THR A C 1
ATOM 694 O O . THR A 1 94 ? 8.420 8.755 2.023 1.00 88.88 94 THR A O 1
ATOM 697 N N . ILE A 1 95 ? 8.631 6.822 3.165 1.00 88.25 95 ILE A N 1
ATOM 698 C CA . ILE A 1 95 ? 9.295 7.371 4.351 1.00 88.25 95 ILE A CA 1
ATOM 699 C C . ILE A 1 95 ? 10.772 6.981 4.359 1.00 88.25 95 ILE A C 1
ATOM 701 O O . ILE A 1 95 ? 11.635 7.828 4.564 1.00 88.25 95 ILE A O 1
ATOM 705 N N . GLU A 1 96 ? 11.051 5.698 4.142 1.00 88.81 96 GLU A N 1
ATOM 706 C CA . GLU A 1 96 ? 12.389 5.112 4.252 1.00 88.81 96 GLU A CA 1
ATOM 707 C C . GLU A 1 96 ? 13.134 5.086 2.908 1.00 88.81 96 GLU A C 1
ATOM 709 O O . GLU A 1 96 ? 14.358 4.998 2.892 1.00 88.81 96 GLU A O 1
ATOM 714 N N . GLY A 1 97 ? 12.416 5.207 1.785 1.00 84.44 97 GLY A N 1
ATOM 715 C CA . GLY A 1 97 ? 12.966 5.028 0.440 1.00 84.44 97 GLY A CA 1
ATOM 716 C C . GLY A 1 97 ? 13.088 3.556 0.026 1.00 84.44 97 GLY A C 1
ATOM 717 O O . GLY A 1 97 ? 12.937 2.641 0.836 1.00 84.44 97 GLY A O 1
ATOM 718 N N . ASP A 1 98 ? 13.337 3.313 -1.266 1.00 85.88 98 ASP A N 1
ATOM 719 C CA . ASP A 1 98 ? 13.725 1.988 -1.763 1.00 85.88 98 ASP A CA 1
ATOM 720 C C . ASP A 1 98 ? 15.249 1.915 -1.929 1.00 85.88 98 ASP A C 1
ATOM 722 O O . ASP A 1 98 ? 15.786 2.665 -2.749 1.00 85.88 98 ASP A O 1
ATOM 726 N N . PRO A 1 99 ? 15.949 0.997 -1.235 1.00 84.06 99 PRO A N 1
ATOM 727 C CA . PRO A 1 99 ? 17.387 0.792 -1.418 1.00 84.06 99 PRO A CA 1
ATOM 728 C C . PRO A 1 99 ? 17.778 0.484 -2.870 1.00 84.06 99 PRO A C 1
ATOM 730 O O . PRO A 1 99 ? 18.854 0.864 -3.319 1.00 84.06 99 PRO A O 1
ATOM 733 N N . SER A 1 100 ? 16.889 -0.160 -3.632 1.00 84.44 100 SER A N 1
ATOM 734 C CA . SER A 1 100 ? 17.092 -0.480 -5.055 1.00 84.44 100 SER A CA 1
ATOM 735 C C . SER A 1 100 ? 17.109 0.763 -5.950 1.00 84.44 100 SER A C 1
ATOM 737 O O . SER A 1 100 ? 17.502 0.684 -7.112 1.00 84.44 100 SER A O 1
ATOM 739 N N . CYS A 1 101 ? 16.651 1.899 -5.421 1.00 84.50 101 CYS A N 1
ATOM 740 C CA . CYS A 1 101 ? 16.624 3.186 -6.102 1.00 84.50 101 CYS A CA 1
ATOM 741 C C . CYS A 1 101 ? 17.714 4.149 -5.635 1.00 84.50 101 CYS A C 1
ATOM 743 O O . CYS A 1 101 ? 17.805 5.261 -6.162 1.00 84.50 101 CYS A O 1
ATOM 745 N N . GLU A 1 102 ? 18.536 3.756 -4.663 1.00 77.44 102 GLU A N 1
ATOM 746 C CA . GLU A 1 102 ? 19.718 4.533 -4.330 1.00 77.44 102 GLU A CA 1
ATOM 747 C C . GLU A 1 102 ? 20.759 4.377 -5.449 1.00 77.44 102 GLU A C 1
ATOM 749 O O . GLU A 1 102 ? 20.972 3.270 -5.951 1.00 77.44 102 GLU A O 1
ATOM 754 N N . PRO A 1 103 ? 21.426 5.464 -5.879 1.00 65.12 103 PRO A N 1
ATOM 755 C CA . PRO A 1 103 ? 22.519 5.344 -6.829 1.00 65.12 103 PRO A CA 1
ATOM 756 C C . PRO A 1 103 ? 23.610 4.466 -6.207 1.00 65.12 103 PRO A C 1
ATOM 758 O O . PRO A 1 103 ? 24.151 4.798 -5.150 1.00 65.12 103 PRO A O 1
ATOM 761 N N . THR A 1 104 ? 23.930 3.347 -6.862 1.00 61.47 104 THR A N 1
ATOM 762 C CA . THR A 1 104 ? 25.081 2.509 -6.507 1.00 61.47 104 THR A CA 1
ATOM 763 C C . THR A 1 104 ? 26.322 3.395 -6.475 1.00 61.47 104 THR A C 1
ATOM 765 O O . THR A 1 104 ? 26.698 3.952 -7.509 1.00 61.47 104 THR A O 1
ATOM 768 N N . LYS A 1 105 ? 26.891 3.582 -5.281 1.00 48.84 105 LYS A N 1
ATOM 769 C CA . LYS A 1 105 ? 28.152 4.304 -5.086 1.00 48.84 105 LYS A CA 1
ATOM 770 C C . LYS A 1 105 ? 29.313 3.590 -5.762 1.00 48.84 105 LYS A C 1
ATOM 772 O O . LYS A 1 105 ? 29.320 2.339 -5.736 1.00 48.84 105 LYS A O 1
#

Foldseek 3Di:
DPPVVVVVVVVVVVVPPPPPPPPPLDDPVQQQFFDDWLVQWWFAAEEQGLFIGGPVCNVVGDYDPDDDPDDDFNGGPTSVQWTQDPRGIHGVCVPVTHPVPPPDD

pLDDT: mean 81.3, std 18.44, range [47.97, 98.19]

Radius of gyration: 24.67 Å; chains: 1; bounding box: 96×19×36 Å